Protein AF-A0A2E6TYT2-F1 (afdb_monomer_lite)

Secondary structure (DSSP, 8-state):
---PPPSSHHHHHHHHHTT--BTB-HHHHTB-TTS-B--S----GGGHHHHHHHHHHHHT----PPP-TT------GGGG--HHHHHHHHHHTHHHHHHHT--TT-

Sequence (106 aa):
MHNPAPTAFSDWIKKVQARGPLYGQIYNQCLDDKNQYAIDSIIRFEYMQKDFNVACDKIGIPRQQLPHANATKHKHYTEYYNYETHEIVAEKYAKDIEYFGYEFGD

pLDDT: mean 85.5, std 13.94, range [31.92, 97.94]

Structure (mmCIF, N/CA/C/O backbone):
data_AF-A0A2E6TYT2-F1
#
_entry.id   AF-A0A2E6TYT2-F1
#
loop_
_atom_site.group_PDB
_atom_site.id
_atom_site.type_symbol
_atom_site.label_atom_id
_atom_site.label_alt_id
_atom_site.label_comp_id
_atom_site.label_asym_id
_atom_site.label_entity_id
_atom_site.label_seq_id
_atom_site.pdbx_PDB_ins_code
_atom_site.Cartn_x
_atom_site.Cartn_y
_atom_site.Cartn_z
_atom_site.occupancy
_atom_site.B_iso_or_equiv
_atom_site.auth_seq_id
_atom_site.auth_comp_id
_atom_site.auth_asym_id
_atom_site.auth_atom_id
_atom_site.pdbx_PDB_model_num
ATOM 1 N N . MET A 1 1 ? 35.042 -3.694 -1.289 1.00 34.03 1 MET A N 1
ATOM 2 C CA . MET A 1 1 ? 34.250 -4.034 -2.492 1.00 34.03 1 MET A CA 1
ATOM 3 C C . MET A 1 1 ? 32.936 -3.271 -2.417 1.00 34.03 1 MET A C 1
ATOM 5 O O . MET A 1 1 ? 32.047 -3.660 -1.673 1.00 34.03 1 MET A O 1
ATOM 9 N N . HIS A 1 2 ? 32.875 -2.114 -3.072 1.00 31.92 2 HIS A N 1
ATOM 10 C CA . HIS A 1 2 ? 31.706 -1.235 -3.084 1.00 31.92 2 HIS A CA 1
ATOM 11 C C . HIS A 1 2 ? 30.797 -1.713 -4.221 1.00 31.92 2 HIS A C 1
ATOM 13 O O . HIS A 1 2 ? 31.205 -1.677 -5.377 1.00 31.92 2 HIS A O 1
ATOM 19 N N . ASN A 1 3 ? 29.631 -2.268 -3.900 1.00 35.34 3 ASN A N 1
ATOM 20 C CA . ASN A 1 3 ? 28.672 -2.704 -4.913 1.00 35.34 3 ASN A CA 1
ATOM 21 C C . ASN A 1 3 ? 27.966 -1.442 -5.441 1.00 35.34 3 ASN A C 1
ATOM 23 O O . ASN A 1 3 ? 27.279 -0.808 -4.636 1.00 35.34 3 ASN A O 1
ATOM 27 N N . PRO A 1 4 ? 28.152 -1.021 -6.707 1.00 40.47 4 PRO A N 1
ATOM 28 C CA . PRO A 1 4 ? 27.524 0.199 -7.198 1.00 40.47 4 PRO A CA 1
ATOM 29 C C . PRO A 1 4 ? 25.996 0.078 -7.118 1.00 40.47 4 PRO A C 1
ATOM 31 O O . PRO A 1 4 ? 25.421 -1.007 -7.268 1.00 40.47 4 PRO A O 1
ATOM 34 N N . ALA A 1 5 ? 25.337 1.196 -6.816 1.00 41.62 5 ALA A N 1
ATOM 35 C CA . ALA A 1 5 ? 23.884 1.282 -6.832 1.00 41.62 5 ALA A CA 1
ATOM 36 C C . ALA A 1 5 ? 23.360 0.917 -8.239 1.00 41.62 5 ALA A C 1
ATOM 38 O O . ALA A 1 5 ? 23.962 1.350 -9.222 1.00 41.62 5 ALA A O 1
ATOM 39 N N . PRO A 1 6 ? 22.280 0.123 -8.367 1.00 51.25 6 PRO A N 1
ATOM 40 C CA . PRO A 1 6 ? 21.678 -0.153 -9.669 1.00 51.25 6 PRO A CA 1
ATOM 41 C C . PRO A 1 6 ? 21.178 1.163 -10.278 1.00 51.25 6 PRO A C 1
ATOM 43 O O . PRO A 1 6 ? 20.380 1.866 -9.664 1.00 51.25 6 PRO A O 1
ATOM 46 N N . THR A 1 7 ? 21.686 1.519 -11.457 1.00 63.12 7 THR A N 1
ATOM 47 C CA . THR A 1 7 ? 21.409 2.802 -12.123 1.00 63.12 7 THR A CA 1
ATOM 48 C C . THR A 1 7 ? 20.058 2.841 -12.846 1.00 63.12 7 THR A C 1
ATOM 50 O O . THR A 1 7 ? 19.613 3.923 -13.215 1.00 63.12 7 THR A O 1
ATOM 53 N N . ALA A 1 8 ? 19.371 1.705 -13.007 1.00 79.38 8 ALA A N 1
ATOM 54 C CA . ALA A 1 8 ? 18.028 1.625 -13.582 1.00 79.38 8 ALA A CA 1
ATOM 55 C C . ALA A 1 8 ? 17.076 0.803 -12.693 1.00 79.38 8 ALA A C 1
ATOM 57 O O . ALA A 1 8 ? 17.474 -0.203 -12.103 1.00 79.38 8 ALA A O 1
ATOM 58 N N . PHE A 1 9 ? 15.799 1.205 -12.628 1.00 81.75 9 PHE A N 1
ATOM 59 C CA . PHE A 1 9 ? 14.742 0.486 -11.897 1.00 81.75 9 PHE A CA 1
ATOM 60 C C . PHE A 1 9 ? 14.667 -0.998 -12.299 1.00 81.75 9 PHE A C 1
ATOM 62 O O . PHE A 1 9 ? 14.547 -1.866 -11.438 1.00 81.75 9 PHE A O 1
ATOM 69 N N . SER A 1 10 ? 14.856 -1.308 -13.584 1.00 83.06 10 SER A N 1
ATOM 70 C CA . SER A 1 10 ? 14.895 -2.685 -14.091 1.00 83.06 10 SER A CA 1
ATOM 71 C C . SER A 1 10 ? 16.041 -3.516 -13.506 1.00 83.06 10 SER A C 1
ATOM 73 O O . SER A 1 10 ? 15.827 -4.668 -13.130 1.00 83.06 10 SER A O 1
ATOM 75 N N . ASP A 1 11 ? 17.238 -2.940 -13.362 1.00 83.88 11 ASP A N 1
ATOM 76 C CA . ASP A 1 11 ? 18.386 -3.630 -12.753 1.00 83.88 11 ASP A CA 1
ATOM 77 C C . ASP A 1 11 ? 18.138 -3.894 -11.269 1.00 83.88 11 ASP A C 1
ATOM 79 O O . ASP A 1 11 ? 18.500 -4.947 -10.733 1.00 83.88 11 ASP A O 1
ATOM 83 N N . TRP A 1 12 ? 17.487 -2.941 -10.596 1.00 83.62 12 TRP A N 1
ATOM 84 C CA . TRP A 1 12 ? 17.069 -3.112 -9.214 1.00 83.62 12 TRP A CA 1
ATOM 85 C C . TRP A 1 12 ? 16.051 -4.248 -9.080 1.00 83.62 12 TRP A C 1
ATOM 87 O O . TRP A 1 12 ? 16.291 -5.143 -8.270 1.00 83.62 12 TRP A O 1
ATOM 97 N N . ILE A 1 13 ? 14.994 -4.278 -9.904 1.00 85.25 13 ILE A N 1
ATOM 98 C CA . ILE A 1 13 ? 13.970 -5.340 -9.911 1.00 85.25 13 ILE A CA 1
ATOM 99 C C . ILE A 1 13 ? 14.609 -6.722 -10.088 1.00 85.25 13 ILE A C 1
ATOM 101 O O . ILE A 1 13 ? 14.387 -7.611 -9.262 1.00 85.25 13 ILE A O 1
ATOM 105 N N . LYS A 1 14 ? 15.487 -6.886 -11.085 1.00 81.44 14 LYS A N 1
ATOM 106 C CA . LYS A 1 14 ? 16.198 -8.153 -11.340 1.00 81.44 14 LYS A CA 1
ATOM 107 C C . LYS A 1 14 ? 17.068 -8.574 -10.151 1.00 81.44 14 LYS A C 1
ATOM 109 O O . LYS A 1 14 ? 17.103 -9.746 -9.780 1.00 81.44 14 LYS A O 1
ATOM 114 N N . LYS A 1 15 ? 17.729 -7.616 -9.492 1.00 80.62 15 LYS A N 1
ATOM 115 C CA . LYS A 1 15 ? 18.555 -7.868 -8.299 1.00 80.62 15 LYS A CA 1
ATOM 116 C C . LYS A 1 15 ? 17.727 -8.270 -7.075 1.00 80.62 15 LYS A C 1
ATOM 118 O O . LYS A 1 15 ? 18.158 -9.138 -6.314 1.00 80.62 15 LYS A O 1
ATOM 123 N N . VAL A 1 16 ? 16.577 -7.635 -6.842 1.00 77.25 16 VAL A N 1
ATOM 124 C CA . VAL A 1 16 ? 15.735 -7.911 -5.661 1.00 77.25 16 VAL A CA 1
ATOM 125 C C . VAL A 1 16 ? 14.809 -9.109 -5.852 1.00 77.25 16 VAL A C 1
ATOM 127 O O . VAL A 1 16 ? 14.358 -9.690 -4.864 1.00 77.25 16 VAL A O 1
ATOM 130 N N . GLN A 1 17 ? 14.552 -9.539 -7.091 1.00 72.94 17 GLN A N 1
ATOM 131 C CA . GLN A 1 17 ? 13.802 -10.766 -7.360 1.00 72.94 17 GLN A CA 1
ATOM 132 C C . GLN A 1 17 ? 14.441 -11.973 -6.660 1.00 72.94 17 GLN A C 1
ATOM 134 O O . GLN A 1 17 ? 13.736 -12.704 -5.967 1.00 72.94 17 GLN A O 1
ATOM 139 N N . ALA A 1 18 ? 15.772 -12.089 -6.716 1.00 69.50 18 ALA A N 1
ATOM 140 C CA . ALA A 1 18 ? 16.536 -13.204 -6.153 1.00 69.50 18 ALA A CA 1
ATOM 141 C C . ALA A 1 18 ? 16.522 -13.304 -4.615 1.00 69.50 18 ALA A C 1
ATOM 143 O O . ALA A 1 18 ? 16.868 -14.348 -4.071 1.00 69.50 18 ALA A O 1
ATOM 144 N N . ARG A 1 19 ? 16.162 -12.233 -3.895 1.00 66.88 19 ARG A N 1
ATOM 145 C CA . ARG A 1 19 ? 16.221 -12.186 -2.419 1.00 66.88 19 ARG A CA 1
ATOM 146 C C . ARG A 1 19 ? 14.881 -12.457 -1.733 1.00 66.88 19 ARG A C 1
ATOM 148 O O . ARG A 1 19 ? 14.841 -12.504 -0.509 1.00 66.88 19 ARG A O 1
ATOM 155 N N . GLY A 1 20 ? 13.801 -12.629 -2.502 1.00 64.44 20 GLY A N 1
ATOM 156 C CA . GLY A 1 20 ? 12.441 -12.576 -1.961 1.00 64.44 20 GLY A CA 1
ATOM 157 C C . GLY A 1 20 ? 12.094 -11.176 -1.418 1.00 64.44 20 GLY A C 1
ATOM 158 O O . GLY A 1 20 ? 12.943 -10.282 -1.397 1.00 64.44 20 GLY A O 1
ATOM 159 N N . PRO A 1 21 ? 10.830 -10.907 -1.068 1.00 66.94 21 PRO A N 1
ATOM 160 C CA . PRO A 1 21 ? 10.477 -9.684 -0.350 1.00 66.94 21 PRO A CA 1
ATOM 161 C C . PRO A 1 21 ? 11.082 -9.695 1.067 1.00 66.94 21 PRO A C 1
ATOM 163 O O . PRO A 1 21 ? 11.034 -10.715 1.749 1.00 66.94 21 PRO A O 1
ATOM 166 N N . LEU A 1 22 ? 11.617 -8.550 1.516 1.00 58.53 22 LEU A N 1
ATOM 167 C CA . LEU A 1 22 ? 12.268 -8.373 2.831 1.00 58.53 22 LEU A CA 1
ATOM 168 C C . LEU A 1 22 ? 11.406 -8.833 4.022 1.00 58.53 22 LEU A C 1
ATOM 170 O O . LEU A 1 22 ? 11.959 -9.244 5.036 1.00 58.53 22 LEU A O 1
ATOM 174 N N . TYR A 1 23 ? 10.078 -8.783 3.885 1.00 61.31 23 TYR A N 1
ATOM 175 C CA . TYR A 1 23 ? 9.113 -9.107 4.939 1.00 61.31 23 TYR A CA 1
ATOM 176 C C . TYR A 1 23 ? 8.041 -10.122 4.501 1.00 61.31 23 TYR A C 1
ATOM 178 O O . TYR A 1 23 ? 6.968 -10.180 5.098 1.00 61.31 23 TYR A O 1
ATOM 186 N N . GLY A 1 24 ? 8.288 -10.910 3.447 1.00 73.00 24 GLY A N 1
ATOM 187 C CA . GLY A 1 24 ? 7.222 -11.721 2.841 1.00 73.00 24 GLY A CA 1
ATOM 188 C C . GLY A 1 24 ? 6.241 -10.879 2.007 1.00 73.00 24 GLY A C 1
ATOM 189 O O . GLY A 1 24 ? 6.405 -9.667 1.875 1.00 73.00 24 GLY A O 1
ATOM 190 N N . GLN A 1 25 ? 5.250 -11.535 1.399 1.00 82.94 25 GLN A N 1
ATOM 191 C CA . GLN A 1 25 ? 4.096 -10.856 0.790 1.00 82.94 25 GLN A CA 1
ATOM 192 C C . GLN A 1 25 ? 3.233 -10.229 1.893 1.00 82.94 25 GLN A C 1
ATOM 194 O O . GLN A 1 25 ? 3.076 -10.837 2.956 1.00 82.94 25 GLN A O 1
ATOM 199 N N . ILE A 1 26 ? 2.695 -9.029 1.658 1.00 85.81 26 ILE A N 1
ATOM 200 C CA . ILE A 1 26 ? 1.938 -8.274 2.675 1.00 85.81 26 ILE A CA 1
ATOM 201 C C . ILE A 1 26 ? 0.672 -9.039 3.070 1.00 85.81 26 ILE A C 1
ATOM 203 O O . ILE A 1 26 ? 0.334 -9.089 4.248 1.00 85.81 26 ILE A O 1
ATOM 207 N N . TYR A 1 27 ? 0.040 -9.723 2.117 1.00 88.31 27 TYR A N 1
ATOM 208 C CA . TYR A 1 27 ? -1.061 -10.655 2.327 1.00 88.31 27 TYR A CA 1
ATOM 209 C C . TYR A 1 27 ? -0.798 -11.620 3.490 1.00 88.31 27 TYR A C 1
ATOM 211 O O . TYR A 1 27 ? -1.660 -11.796 4.345 1.00 88.31 27 TYR A O 1
ATOM 219 N N . ASN A 1 28 ? 0.412 -12.184 3.588 1.00 87.38 28 ASN A N 1
ATO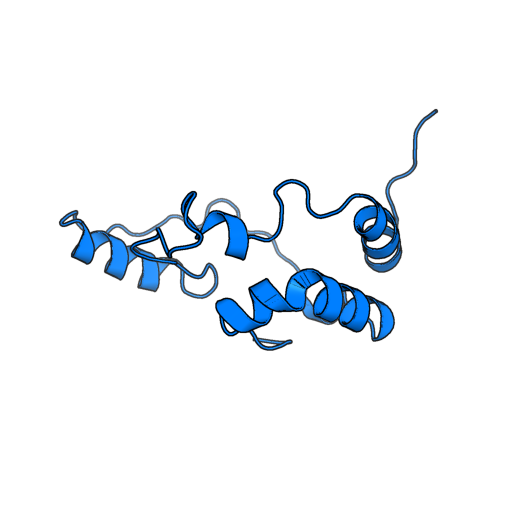M 220 C CA . ASN A 1 28 ? 0.743 -13.123 4.663 1.00 87.38 28 ASN A CA 1
ATOM 221 C C . ASN A 1 28 ? 0.777 -12.446 6.041 1.00 87.38 28 ASN A C 1
ATOM 223 O O . ASN A 1 28 ? 0.545 -13.107 7.044 1.00 87.38 28 ASN A O 1
ATOM 227 N N . GLN A 1 29 ? 1.061 -11.143 6.106 1.00 87.12 29 GLN A N 1
ATOM 228 C CA . GLN A 1 29 ? 1.036 -10.376 7.357 1.00 87.12 29 GLN A CA 1
ATOM 229 C C . GLN A 1 29 ? -0.393 -10.052 7.808 1.00 87.12 29 GLN A C 1
ATOM 231 O O . GLN A 1 29 ? -0.600 -9.656 8.951 1.00 87.12 29 GLN A O 1
ATOM 236 N N . CYS A 1 30 ? -1.380 -10.214 6.923 1.00 90.44 30 CYS A N 1
ATOM 237 C CA . CYS A 1 30 ? -2.789 -10.061 7.264 1.00 90.44 30 CYS A CA 1
ATOM 238 C C . CYS A 1 30 ? -3.406 -11.335 7.858 1.00 90.44 30 CYS A C 1
ATOM 240 O O . CYS A 1 30 ? -4.593 -11.318 8.188 1.00 90.44 30 CYS A O 1
ATOM 242 N N . LEU A 1 31 ? -2.638 -12.423 7.967 1.00 91.06 31 LEU A N 1
ATOM 243 C CA . LEU A 1 31 ? -3.104 -13.723 8.434 1.00 91.06 31 LEU A CA 1
ATOM 244 C C . LEU A 1 31 ? -2.573 -14.046 9.838 1.00 91.06 31 LEU A C 1
ATOM 246 O O . LEU A 1 31 ? -1.448 -13.689 10.181 1.00 91.06 31 LEU A O 1
ATOM 250 N N . ASP A 1 32 ? -3.374 -14.751 10.634 1.00 91.06 32 ASP A N 1
ATOM 251 C CA . ASP A 1 32 ? -2.940 -15.379 11.884 1.00 91.06 32 ASP A CA 1
ATOM 252 C C . ASP A 1 32 ? -2.235 -16.732 11.644 1.00 91.06 32 ASP A C 1
ATOM 254 O O . ASP A 1 32 ? -2.136 -17.228 10.519 1.00 91.06 32 ASP A O 1
ATOM 258 N N . ASP A 1 33 ? -1.802 -17.385 12.728 1.00 91.50 33 ASP A N 1
ATOM 259 C CA . ASP A 1 33 ? -1.144 -18.703 12.692 1.00 91.50 33 ASP A CA 1
ATOM 260 C C . ASP A 1 33 ? -2.028 -19.832 12.115 1.00 91.50 33 ASP A C 1
ATOM 262 O O . ASP A 1 33 ? -1.545 -20.934 11.841 1.00 91.50 33 ASP A O 1
ATOM 266 N N . LYS A 1 34 ? -3.333 -19.590 11.939 1.00 92.50 34 LYS A N 1
ATOM 267 C CA . LYS A 1 34 ? -4.307 -20.518 11.345 1.00 92.50 34 LYS A CA 1
ATOM 268 C C . LYS A 1 34 ? -4.657 -20.147 9.901 1.00 92.50 34 LYS A C 1
ATOM 270 O O . LYS A 1 34 ? -5.561 -20.764 9.333 1.00 92.50 34 LYS A O 1
ATOM 275 N N . ASN A 1 35 ? -3.946 -19.191 9.301 1.00 86.69 35 ASN A N 1
ATOM 276 C CA . ASN A 1 35 ? -4.232 -18.616 7.987 1.00 86.69 35 ASN A CA 1
ATOM 277 C C . ASN A 1 35 ? -5.617 -17.947 7.893 1.00 86.69 35 ASN A C 1
ATOM 279 O O . ASN A 1 35 ? -6.263 -17.996 6.845 1.00 86.69 35 ASN A O 1
ATOM 283 N N . GLN A 1 36 ? -6.094 -17.342 8.982 1.00 89.81 36 GLN A N 1
ATOM 284 C CA . GLN A 1 36 ? -7.325 -16.549 9.016 1.00 89.81 36 GLN A CA 1
ATOM 285 C C . GLN A 1 36 ? -7.006 -15.057 9.031 1.00 89.81 36 GLN A C 1
ATOM 287 O O . GLN A 1 36 ? -6.000 -14.640 9.596 1.00 89.81 36 GLN A O 1
ATOM 292 N N . TYR A 1 37 ? -7.874 -14.241 8.434 1.00 89.44 37 TYR A N 1
ATOM 293 C CA . TYR A 1 37 ? -7.691 -12.792 8.419 1.00 89.44 37 TYR A CA 1
ATOM 294 C C . TYR A 1 37 ? -7.714 -12.207 9.834 1.00 89.44 37 TYR A C 1
ATOM 296 O O . TYR A 1 37 ? -8.692 -12.368 10.561 1.00 89.44 37 TYR A O 1
ATOM 304 N N . ALA A 1 38 ? -6.641 -11.500 10.190 1.00 91.00 38 ALA A N 1
ATOM 305 C CA . ALA A 1 38 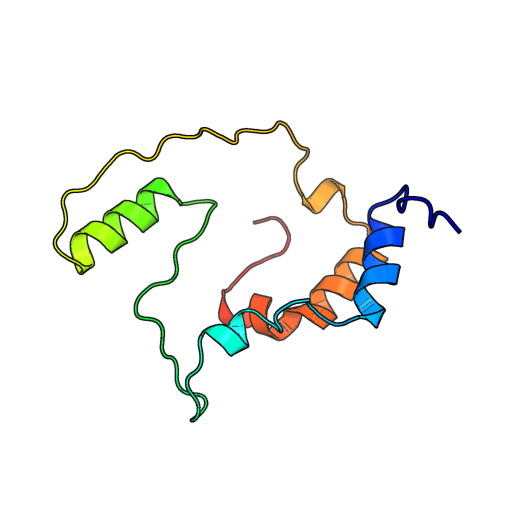? -6.386 -10.973 11.531 1.00 91.00 38 ALA A CA 1
ATOM 306 C C . ALA A 1 38 ? -6.333 -9.434 11.583 1.00 91.00 38 ALA A C 1
ATOM 308 O O . ALA A 1 38 ? -5.816 -8.862 12.541 1.00 91.00 38 ALA A O 1
ATOM 309 N N . ILE A 1 39 ? -6.827 -8.755 10.541 1.00 90.00 39 ILE A N 1
ATOM 310 C CA . ILE A 1 39 ? -6.777 -7.295 10.399 1.00 90.00 39 ILE A CA 1
ATOM 311 C C . ILE A 1 39 ? -8.193 -6.722 10.327 1.00 90.00 39 ILE A C 1
ATOM 313 O O . ILE A 1 39 ? -8.961 -7.063 9.430 1.00 90.00 39 ILE A O 1
ATOM 31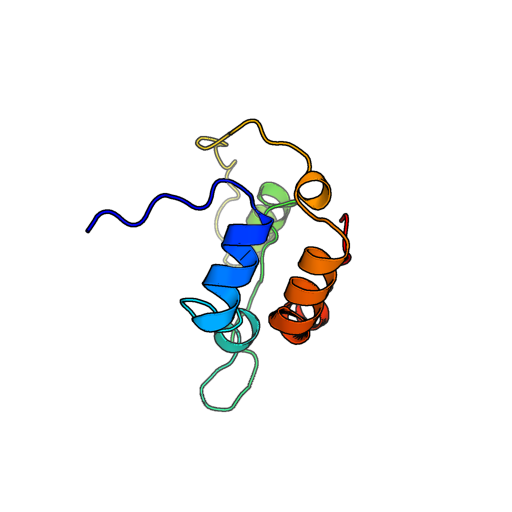7 N N . ASP A 1 40 ? -8.512 -5.787 11.224 1.00 88.31 40 ASP A N 1
ATOM 318 C CA . ASP A 1 40 ? -9.833 -5.144 11.288 1.00 88.31 40 ASP A CA 1
ATOM 319 C C . ASP A 1 40 ? -10.039 -4.052 10.227 1.00 88.31 40 ASP A C 1
ATOM 321 O O . ASP A 1 40 ? -11.171 -3.685 9.890 1.00 88.31 40 ASP A O 1
ATOM 325 N N . SER A 1 41 ? -8.956 -3.434 9.745 1.00 88.75 41 SER A N 1
ATOM 326 C CA . SER A 1 41 ? -8.992 -2.366 8.739 1.00 88.75 41 SER A CA 1
ATOM 327 C C . SER A 1 41 ? -7.671 -2.240 7.988 1.00 88.75 41 SER A C 1
ATOM 329 O O . SER A 1 41 ? -6.604 -2.198 8.592 1.00 88.75 41 SER A O 1
ATOM 331 N N . ILE A 1 42 ? -7.769 -2.111 6.666 1.00 90.88 42 ILE A N 1
ATOM 332 C CA . ILE A 1 42 ? -6.668 -1.767 5.764 1.00 90.88 42 ILE A CA 1
ATOM 333 C C . ILE A 1 42 ? -6.935 -0.351 5.253 1.00 90.88 42 ILE A C 1
ATOM 335 O O . ILE A 1 42 ? -8.068 -0.036 4.888 1.00 90.88 42 ILE A O 1
ATOM 339 N N . ILE A 1 43 ? -5.906 0.494 5.246 1.00 92.44 43 ILE A N 1
ATOM 340 C CA . ILE A 1 43 ? -5.975 1.868 4.735 1.00 92.44 43 ILE A CA 1
ATOM 341 C C . ILE A 1 43 ? -5.078 1.998 3.504 1.00 92.44 43 ILE A C 1
ATOM 343 O O . ILE A 1 43 ? -3.971 1.456 3.488 1.00 92.44 43 ILE A O 1
ATOM 347 N N . ARG A 1 44 ? -5.544 2.714 2.480 1.00 91.81 44 ARG A N 1
ATOM 348 C CA . ARG A 1 44 ? -4.794 2.957 1.242 1.00 91.81 44 ARG A CA 1
ATOM 349 C C . ARG A 1 44 ? -4.100 4.313 1.287 1.00 91.81 44 ARG A C 1
ATOM 351 O O . ARG A 1 44 ? -4.684 5.303 1.733 1.00 91.81 44 ARG A O 1
ATOM 358 N N . PHE A 1 45 ? -2.855 4.384 0.818 1.00 89.94 45 PHE A N 1
ATOM 359 C CA . PHE A 1 45 ? -2.088 5.632 0.864 1.00 89.94 45 PHE A CA 1
ATOM 360 C C . PHE A 1 45 ? -2.682 6.695 -0.070 1.00 89.94 45 PHE A C 1
ATOM 362 O O . PHE A 1 45 ? -2.709 7.880 0.260 1.00 89.94 45 PHE A O 1
ATOM 369 N N . GLU A 1 46 ? -3.251 6.254 -1.187 1.00 90.25 46 GLU A N 1
ATOM 370 C CA . GLU A 1 46 ? -3.940 7.071 -2.188 1.00 90.25 46 GLU A CA 1
ATOM 371 C C . GLU A 1 46 ? -5.196 7.746 -1.606 1.00 90.25 46 GLU A C 1
ATOM 373 O O . GLU A 1 46 ? -5.603 8.821 -2.049 1.00 90.25 46 GLU A O 1
ATOM 378 N N . TYR A 1 47 ? -5.774 7.158 -0.552 1.00 92.44 47 TYR A N 1
ATOM 379 C CA . TYR A 1 47 ? -6.948 7.660 0.165 1.00 92.44 47 TYR A CA 1
ATOM 380 C C . TYR A 1 47 ? -6.654 7.970 1.641 1.00 92.44 47 TYR A C 1
ATOM 382 O O . TYR A 1 47 ? -7.575 8.003 2.458 1.00 92.44 47 TYR A O 1
ATOM 390 N N . MET A 1 48 ? -5.392 8.263 1.983 1.00 93.12 48 MET A N 1
ATOM 391 C CA . MET A 1 48 ? -4.882 8.315 3.362 1.00 93.12 48 MET A CA 1
ATOM 392 C C . MET A 1 48 ? -5.793 9.064 4.344 1.00 93.12 48 MET A C 1
ATOM 394 O O . MET A 1 48 ? -6.199 8.508 5.359 1.00 93.12 48 MET A O 1
ATOM 398 N N . GLN A 1 49 ? -6.158 10.319 4.054 1.00 95.50 49 GLN A N 1
ATOM 399 C CA . GLN A 1 49 ? -6.989 11.108 4.974 1.00 95.50 49 GLN A CA 1
ATOM 400 C C . GLN A 1 49 ? -8.408 10.540 5.121 1.00 95.50 49 GLN A C 1
ATOM 402 O O . GLN A 1 49 ? -8.986 10.578 6.208 1.00 95.50 49 GLN A O 1
ATOM 407 N N . LYS A 1 50 ? -8.985 10.045 4.023 1.00 96.38 50 LYS A N 1
ATOM 408 C CA . LYS A 1 50 ? -10.338 9.484 4.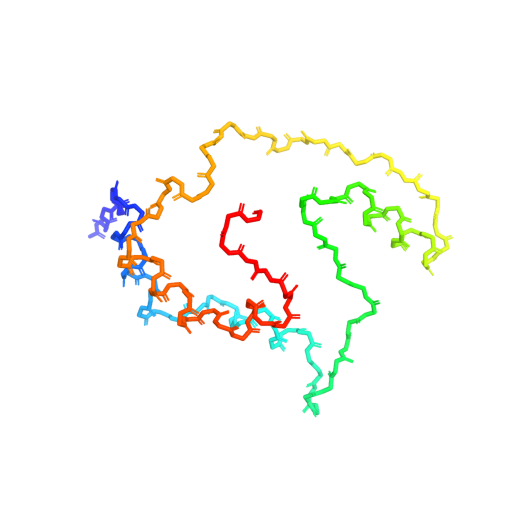003 1.00 96.38 50 LYS A CA 1
ATOM 409 C C . LYS A 1 50 ? -10.381 8.200 4.827 1.00 96.38 50 LYS A C 1
ATOM 411 O O . LYS A 1 50 ? -11.231 8.080 5.706 1.00 96.38 50 LYS A O 1
ATOM 416 N N . ASP A 1 51 ? -9.450 7.288 4.582 1.00 96.12 51 ASP A N 1
ATOM 417 C CA . ASP A 1 51 ? -9.400 5.995 5.260 1.00 96.12 51 ASP A CA 1
ATOM 418 C C . ASP A 1 51 ? -8.997 6.147 6.731 1.00 96.12 51 ASP A C 1
ATOM 420 O O . ASP A 1 51 ? -9.554 5.475 7.599 1.00 96.12 51 ASP A O 1
ATOM 424 N N . PHE A 1 52 ? -8.111 7.099 7.044 1.00 95.81 52 PHE A N 1
ATOM 425 C CA . PHE A 1 52 ? -7.773 7.435 8.425 1.00 95.81 52 PHE A CA 1
ATOM 426 C C . PHE A 1 52 ? -8.991 7.930 9.213 1.00 95.81 52 PHE A C 1
ATOM 428 O O . PHE A 1 52 ? -9.208 7.488 10.337 1.00 95.81 52 PHE A O 1
ATOM 435 N N . ASN A 1 53 ? -9.838 8.778 8.617 1.00 96.62 53 ASN A N 1
ATOM 436 C CA . ASN A 1 53 ? -11.078 9.214 9.264 1.00 96.62 53 ASN A CA 1
ATOM 437 C C . ASN A 1 53 ? -12.003 8.030 9.581 1.00 96.62 53 ASN A C 1
ATOM 439 O O . ASN A 1 53 ? -12.553 7.967 10.678 1.00 96.62 53 ASN A O 1
ATOM 443 N N . VAL A 1 54 ? -12.143 7.082 8.647 1.00 96.25 54 VAL 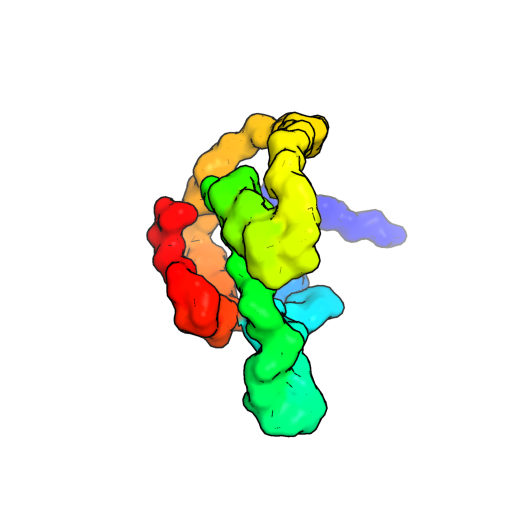A N 1
ATOM 444 C CA . VAL A 1 54 ? -12.932 5.858 8.861 1.00 96.25 54 VAL A CA 1
ATOM 445 C C . VAL A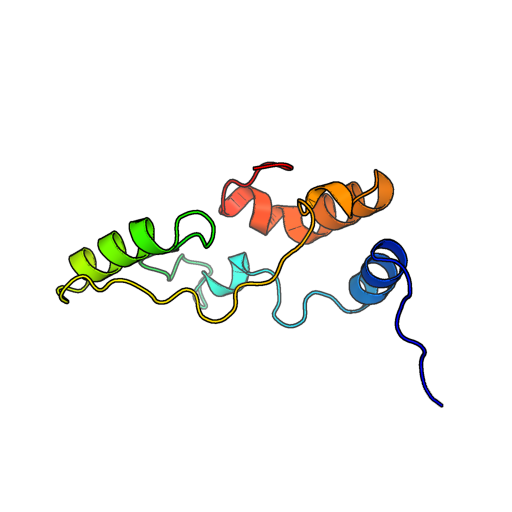 1 54 ? -12.343 5.022 10.000 1.00 96.25 54 VAL A C 1
ATOM 447 O O . VAL A 1 54 ? -13.089 4.514 10.835 1.00 96.25 54 VAL A O 1
ATOM 450 N N . ALA A 1 55 ? -11.016 4.892 10.067 1.00 95.06 55 ALA A N 1
ATOM 451 C CA . ALA A 1 55 ? -10.349 4.186 11.156 1.00 95.06 55 ALA A CA 1
ATOM 452 C C . ALA A 1 55 ? -10.583 4.874 12.513 1.00 95.06 55 ALA A C 1
ATOM 454 O O . ALA A 1 55 ? -10.932 4.192 13.474 1.00 95.06 55 ALA A O 1
ATOM 455 N N . CYS A 1 56 ? -10.474 6.209 12.582 1.00 95.69 56 CYS A N 1
ATOM 456 C CA . CYS A 1 56 ? -10.780 6.991 13.783 1.00 95.69 56 CYS A CA 1
ATOM 457 C C . CYS A 1 56 ? -12.205 6.736 14.285 1.00 95.69 56 CYS A C 1
ATOM 459 O O . CYS A 1 56 ? -12.396 6.486 15.475 1.00 95.69 56 CYS A O 1
ATOM 461 N N . ASP A 1 57 ? -13.183 6.748 13.376 1.00 96.25 57 ASP A N 1
ATOM 462 C CA . ASP A 1 57 ? -14.586 6.501 13.714 1.00 96.25 57 ASP A CA 1
ATOM 463 C C . ASP A 1 57 ? -14.791 5.089 14.279 1.00 96.25 57 ASP A C 1
ATOM 465 O O . ASP A 1 57 ? -15.506 4.918 15.265 1.00 96.25 57 ASP A O 1
ATOM 469 N N . LYS A 1 58 ? -14.137 4.078 13.688 1.00 95.31 58 LYS A N 1
ATOM 470 C CA . LYS A 1 58 ? -14.228 2.681 14.143 1.00 95.31 58 LYS A CA 1
ATOM 471 C C . LYS A 1 58 ? -13.671 2.481 15.551 1.00 95.31 58 LYS A C 1
ATOM 473 O O . LYS A 1 58 ? -14.251 1.722 16.321 1.00 95.31 58 LYS A O 1
ATOM 478 N N . ILE A 1 59 ? -12.561 3.141 15.885 1.00 95.50 59 ILE A N 1
ATOM 479 C CA . ILE A 1 59 ? -11.898 2.992 17.194 1.00 95.50 59 ILE A CA 1
ATOM 480 C C . ILE A 1 59 ? -12.348 4.037 18.228 1.00 95.50 59 ILE A C 1
ATOM 482 O O . ILE A 1 59 ? -11.873 4.019 19.361 1.00 95.50 59 ILE A O 1
ATOM 486 N N . GLY A 1 60 ? -13.257 4.945 17.860 1.00 96.38 60 GLY A N 1
ATOM 487 C CA . GLY A 1 60 ? -13.856 5.921 18.772 1.00 96.38 60 GLY A CA 1
ATOM 488 C C . GLY A 1 60 ? -12.942 7.085 19.163 1.00 96.38 60 GLY A C 1
ATOM 489 O O . GLY A 1 60 ? -13.105 7.638 20.251 1.00 96.38 60 GLY A O 1
ATOM 490 N N . ILE A 1 61 ? -11.990 7.473 18.306 1.00 96.88 61 ILE A N 1
ATOM 491 C CA . ILE A 1 61 ? -11.138 8.654 18.536 1.00 96.88 61 ILE A CA 1
ATOM 492 C C . ILE A 1 61 ? -11.544 9.827 17.634 1.00 96.88 61 ILE A C 1
ATOM 494 O O . ILE A 1 61 ? -12.081 9.614 16.545 1.00 96.88 61 ILE A O 1
ATOM 498 N N . PRO A 1 62 ? -11.266 11.083 18.033 1.00 97.94 62 PRO A N 1
ATOM 499 C CA . PRO A 1 62 ? -11.518 12.233 17.175 1.00 97.94 62 PRO A CA 1
ATOM 500 C C . PRO A 1 62 ? -10.725 12.142 15.869 1.00 97.94 62 PRO A C 1
ATOM 502 O O . PRO A 1 62 ? -9.528 11.851 15.879 1.00 97.94 62 PRO A O 1
ATOM 505 N N . ARG A 1 63 ? -11.380 12.459 14.749 1.00 97.56 63 ARG A N 1
ATOM 506 C CA . ARG A 1 63 ? -10.714 12.613 13.451 1.00 97.56 63 ARG A CA 1
ATOM 507 C C . ARG A 1 63 ? -9.672 13.728 13.527 1.00 97.56 63 ARG A C 1
ATOM 509 O O . ARG A 1 63 ? -9.928 14.785 14.105 1.00 97.56 63 ARG A O 1
ATOM 516 N N . GLN A 1 64 ? -8.520 13.511 12.904 1.00 96.00 64 GLN A N 1
ATOM 517 C CA . GLN A 1 64 ? -7.439 14.492 12.837 1.00 96.00 64 GLN A CA 1
ATOM 518 C C . GLN A 1 64 ? -6.949 14.638 11.400 1.00 96.00 64 GLN A C 1
ATOM 520 O O . GLN A 1 64 ? -6.914 13.671 10.637 1.00 96.00 64 GLN A O 1
ATOM 525 N N . GLN A 1 65 ? -6.557 15.858 11.036 1.00 95.94 65 GLN A N 1
ATOM 526 C CA . GLN A 1 65 ? -5.944 16.114 9.742 1.00 95.94 65 GLN A CA 1
ATOM 527 C C . GLN A 1 65 ? -4.479 15.675 9.781 1.00 95.94 65 GLN A C 1
ATOM 529 O O . GLN A 1 65 ? -3.695 16.185 10.583 1.00 95.94 65 GLN A O 1
ATOM 534 N N . LEU A 1 66 ? -4.108 14.745 8.905 1.00 93.25 66 LEU A N 1
ATOM 535 C CA . LEU A 1 66 ? -2.742 14.249 8.808 1.00 93.25 66 LEU A CA 1
ATOM 536 C C . LEU A 1 66 ? -1.857 15.263 8.060 1.00 93.25 66 LEU A C 1
ATOM 538 O O . LEU A 1 66 ? -2.233 15.721 6.975 1.00 93.25 66 LEU A O 1
ATOM 542 N N . PRO A 1 67 ? -0.674 15.620 8.599 1.00 92.06 67 PRO A N 1
ATOM 543 C CA . PRO A 1 67 ? 0.278 16.468 7.894 1.00 92.06 67 PRO A CA 1
ATOM 544 C C . PRO A 1 67 ? 0.973 15.693 6.766 1.00 92.06 67 PRO A C 1
ATOM 546 O O . PRO A 1 67 ? 1.399 14.553 6.943 1.00 92.06 67 PRO A O 1
ATOM 549 N N . HIS A 1 68 ? 1.172 16.335 5.613 1.00 88.44 68 HIS A N 1
ATOM 550 C CA . HIS A 1 68 ? 1.904 15.751 4.485 1.00 88.44 68 HIS A CA 1
ATOM 551 C C . HIS A 1 68 ? 3.394 16.144 4.523 1.00 88.44 68 HIS A C 1
ATOM 553 O O . HIS A 1 68 ? 3.888 16.877 3.670 1.00 88.44 68 HIS A O 1
ATOM 559 N N . ALA A 1 69 ? 4.106 15.704 5.567 1.00 89.00 69 ALA A N 1
ATOM 560 C CA . ALA A 1 69 ? 5.478 16.148 5.849 1.00 89.00 69 ALA A CA 1
ATOM 561 C C . ALA A 1 69 ? 6.539 15.592 4.875 1.00 89.00 69 ALA A C 1
ATOM 563 O O . ALA A 1 69 ? 7.522 16.268 4.591 1.00 89.00 69 ALA A O 1
ATOM 564 N N . ASN A 1 70 ? 6.330 14.384 4.337 1.00 84.94 70 ASN A N 1
ATOM 565 C CA . ASN A 1 70 ? 7.299 13.669 3.491 1.00 84.94 70 ASN A CA 1
ATOM 566 C C . ASN A 1 70 ? 6.937 13.725 1.998 1.00 84.94 70 ASN A C 1
ATOM 568 O O . ASN A 1 70 ? 7.057 12.738 1.272 1.00 84.94 70 ASN A O 1
ATOM 572 N N . ALA A 1 71 ? 6.465 14.884 1.542 1.00 85.62 71 ALA A N 1
ATOM 573 C CA . ALA A 1 71 ? 6.100 15.101 0.150 1.00 85.62 71 ALA A CA 1
ATOM 574 C C . ALA A 1 71 ? 7.352 15.116 -0.738 1.00 85.62 71 ALA A C 1
ATOM 576 O O . ALA A 1 71 ? 8.226 15.969 -0.577 1.00 85.62 71 ALA A O 1
ATOM 577 N N . THR A 1 72 ? 7.432 14.213 -1.712 1.00 88.19 72 THR A N 1
ATOM 578 C CA . THR A 1 72 ? 8.482 14.247 -2.739 1.00 88.19 72 THR A CA 1
ATOM 579 C C . THR A 1 72 ? 7.851 14.311 -4.118 1.00 88.19 72 THR A C 1
ATOM 581 O O . THR A 1 72 ? 6.800 13.721 -4.359 1.00 88.19 72 THR A O 1
ATOM 584 N N . LYS A 1 73 ? 8.486 15.037 -5.043 1.00 87.00 73 LYS A N 1
ATOM 585 C CA . LYS A 1 73 ? 8.075 15.029 -6.449 1.00 87.00 73 LYS A CA 1
ATOM 586 C C . LYS A 1 73 ? 8.645 13.788 -7.120 1.00 87.00 73 LYS A C 1
ATOM 588 O O . LYS A 1 73 ? 9.857 13.591 -7.114 1.00 87.00 73 LYS A O 1
ATOM 593 N N . HIS A 1 74 ? 7.774 12.994 -7.714 1.00 86.75 74 HIS A N 1
ATOM 594 C CA . HIS A 1 74 ? 8.123 11.796 -8.460 1.00 86.75 74 HIS A CA 1
ATOM 595 C C . HIS A 1 74 ? 7.212 11.678 -9.685 1.00 86.75 74 HIS A C 1
ATOM 597 O O . HIS A 1 74 ? 6.173 12.335 -9.767 1.00 86.75 74 HIS A O 1
ATOM 603 N N . LYS A 1 75 ? 7.656 10.889 -10.662 1.00 88.62 75 LYS A N 1
ATOM 604 C CA . LYS A 1 75 ? 6.852 10.518 -11.830 1.00 88.62 75 LYS A CA 1
ATOM 605 C C . LYS A 1 75 ? 5.729 9.580 -11.404 1.00 88.62 75 LYS A C 1
ATOM 607 O O . LYS A 1 75 ? 5.826 8.967 -10.337 1.00 88.62 75 LYS A O 1
ATOM 612 N N . HIS A 1 76 ? 4.708 9.429 -12.244 1.00 89.06 76 HIS A N 1
ATOM 613 C CA . HIS A 1 76 ? 3.731 8.370 -12.010 1.00 89.06 76 HIS A CA 1
ATOM 614 C C . HIS A 1 76 ? 4.463 7.024 -11.988 1.00 89.06 76 HIS A C 1
ATOM 616 O O . HIS A 1 76 ? 5.365 6.810 -12.800 1.00 89.06 76 HIS A O 1
ATOM 622 N N . TYR A 1 77 ? 4.137 6.129 -11.050 1.00 89.31 77 TYR A N 1
ATOM 623 C CA . TYR A 1 77 ? 4.975 4.947 -10.828 1.00 89.31 77 TYR A CA 1
ATOM 624 C C . TYR A 1 77 ? 5.067 4.057 -12.073 1.00 89.31 77 TYR A C 1
ATOM 626 O O . TYR A 1 77 ? 6.107 3.448 -12.316 1.00 89.31 77 TYR A O 1
ATOM 634 N N . THR A 1 78 ? 4.013 4.031 -12.896 1.00 91.25 78 THR A N 1
ATOM 635 C CA . THR A 1 78 ? 3.982 3.281 -14.158 1.00 91.25 78 THR A CA 1
ATOM 636 C C . THR A 1 78 ? 5.068 3.728 -15.138 1.00 91.25 78 THR A C 1
ATOM 638 O O . THR A 1 78 ? 5.539 2.907 -15.916 1.00 91.25 78 THR A O 1
ATOM 641 N N . GLU A 1 79 ? 5.548 4.976 -15.064 1.00 91.38 79 GLU A N 1
ATOM 642 C CA . GLU A 1 79 ? 6.642 5.475 -15.911 1.00 91.38 79 GLU A CA 1
ATOM 643 C C . GLU A 1 79 ? 7.991 4.798 -15.621 1.00 91.38 79 GLU A C 1
ATOM 645 O O . GLU A 1 79 ? 8.913 4.898 -16.432 1.00 91.38 79 GLU A O 1
ATOM 650 N N . TYR A 1 80 ? 8.141 4.137 -14.470 1.00 89.50 80 TYR A N 1
ATOM 651 C CA . TYR A 1 80 ? 9.352 3.378 -14.151 1.00 89.50 80 TYR A CA 1
ATOM 652 C C . TYR A 1 80 ? 9.327 1.966 -14.746 1.00 89.50 80 TYR A C 1
ATOM 654 O O . TYR A 1 80 ? 10.383 1.345 -14.868 1.00 89.50 80 TYR A O 1
ATOM 662 N N . TYR A 1 81 ? 8.152 1.461 -15.128 1.00 89.75 81 TYR A N 1
ATOM 663 C CA . TYR A 1 81 ? 7.981 0.103 -15.626 1.00 89.75 81 TYR A CA 1
ATOM 664 C C . TYR A 1 81 ? 8.171 0.025 -17.141 1.00 89.75 81 TYR A C 1
ATOM 666 O O . TYR A 1 81 ? 7.685 0.847 -17.913 1.00 89.75 81 TYR A O 1
ATOM 674 N N . ASN A 1 82 ? 8.842 -1.036 -17.568 1.00 90.56 82 ASN A N 1
ATOM 675 C CA . ASN A 1 82 ? 8.710 -1.595 -18.906 1.00 90.56 82 ASN A CA 1
ATOM 676 C C . ASN A 1 82 ? 7.954 -2.935 -18.838 1.00 90.56 82 ASN A C 1
ATOM 678 O O . ASN A 1 82 ? 7.670 -3.434 -17.746 1.00 90.56 82 ASN A O 1
ATOM 682 N N . TYR A 1 83 ? 7.674 -3.526 -20.003 1.00 91.00 83 TYR A N 1
ATOM 683 C CA . TYR A 1 83 ? 6.969 -4.807 -20.112 1.00 91.00 83 TYR A CA 1
ATOM 684 C C . TYR A 1 83 ? 7.607 -5.904 -19.245 1.00 91.00 83 TYR A C 1
ATOM 686 O O . TYR A 1 83 ? 6.929 -6.527 -18.442 1.00 91.00 83 TYR A O 1
ATOM 694 N N . GLU A 1 84 ? 8.928 -6.085 -19.324 1.00 91.31 84 GLU A N 1
ATOM 695 C CA . GLU A 1 84 ? 9.632 -7.124 -18.561 1.00 91.31 84 GLU A CA 1
ATOM 696 C C . GLU A 1 84 ? 9.488 -6.917 -17.045 1.00 91.31 84 GLU A C 1
ATOM 698 O O . GLU A 1 84 ? 9.179 -7.847 -16.306 1.00 91.31 84 GLU A O 1
ATOM 703 N N . THR A 1 85 ? 9.688 -5.689 -16.560 1.00 91.19 85 THR A N 1
ATOM 704 C CA . THR A 1 85 ? 9.576 -5.387 -15.125 1.00 91.19 85 THR A CA 1
ATOM 705 C C . THR A 1 85 ? 8.148 -5.480 -14.608 1.00 91.19 85 THR A C 1
ATOM 707 O O . THR A 1 85 ? 7.960 -5.807 -13.439 1.00 91.19 85 THR A O 1
ATOM 710 N N . HIS A 1 86 ? 7.164 -5.183 -15.461 1.00 92.12 86 HIS A N 1
ATOM 711 C CA . HIS A 1 86 ? 5.749 -5.314 -15.137 1.00 92.12 86 HIS A CA 1
ATOM 712 C C . HIS A 1 86 ? 5.412 -6.776 -14.872 1.00 92.12 86 HIS A C 1
ATOM 714 O O . HIS A 1 86 ? 4.944 -7.088 -13.782 1.00 92.12 86 HIS A O 1
ATOM 720 N N . GLU A 1 87 ? 5.763 -7.668 -15.801 1.00 93.25 87 GLU A N 1
ATOM 721 C CA . GLU A 1 87 ? 5.520 -9.107 -15.657 1.00 93.25 87 GLU A CA 1
ATOM 722 C C . GLU A 1 87 ? 6.202 -9.673 -14.405 1.00 93.25 87 GLU A C 1
ATOM 724 O O . GLU A 1 87 ? 5.570 -10.365 -13.610 1.00 93.25 87 GLU A O 1
ATOM 729 N N . ILE A 1 88 ? 7.465 -9.300 -14.154 1.00 91.06 88 ILE A N 1
ATOM 730 C CA . ILE A 1 88 ? 8.195 -9.754 -12.958 1.00 91.06 88 ILE A CA 1
ATOM 731 C C . ILE A 1 88 ? 7.458 -9.367 -11.667 1.00 91.06 88 ILE A C 1
ATOM 733 O O . ILE A 1 88 ? 7.396 -10.159 -10.722 1.00 91.06 88 ILE A O 1
ATOM 737 N N . VAL A 1 89 ? 6.937 -8.140 -11.587 1.00 90.31 89 VAL A N 1
ATOM 738 C CA . VAL A 1 89 ? 6.214 -7.665 -10.399 1.00 90.31 89 VAL A CA 1
ATOM 739 C C . VAL A 1 89 ? 4.828 -8.301 -10.315 1.00 90.31 89 VAL A C 1
ATOM 741 O O . VAL A 1 89 ? 4.458 -8.748 -9.230 1.00 90.31 89 VAL A O 1
ATOM 744 N N . ALA A 1 90 ? 4.107 -8.410 -11.433 1.00 92.38 90 ALA A N 1
ATOM 745 C CA . ALA A 1 90 ? 2.791 -9.036 -11.502 1.00 92.38 90 ALA A CA 1
ATOM 746 C C . ALA A 1 90 ? 2.835 -10.490 -11.011 1.00 92.38 90 ALA A C 1
ATOM 748 O O . ALA A 1 90 ? 2.062 -10.864 -10.133 1.00 92.38 90 ALA A O 1
ATOM 749 N N . GLU A 1 91 ? 3.795 -11.289 -11.481 1.00 91.31 91 GLU A N 1
ATOM 750 C CA . GLU A 1 91 ? 3.969 -12.674 -11.030 1.00 91.31 91 GLU A CA 1
ATOM 751 C C . GLU A 1 91 ? 4.368 -12.749 -9.552 1.00 91.31 91 GLU A C 1
ATOM 753 O O . GLU A 1 91 ? 3.808 -13.523 -8.771 1.00 91.31 91 GLU A O 1
ATOM 758 N N . LYS A 1 92 ? 5.345 -11.932 -9.138 1.00 88.12 92 LYS A N 1
ATOM 759 C CA . LYS A 1 92 ? 5.903 -11.998 -7.781 1.00 88.12 92 LYS A CA 1
ATOM 760 C C . LYS A 1 92 ? 4.909 -11.550 -6.706 1.00 88.12 92 LYS A C 1
ATOM 762 O O . LYS A 1 92 ? 4.948 -12.078 -5.590 1.00 88.12 92 LYS A O 1
ATOM 767 N N . TYR A 1 93 ? 4.051 -10.586 -7.024 1.00 89.69 93 TYR A N 1
ATOM 768 C CA . TYR A 1 93 ? 3.097 -9.978 -6.096 1.00 89.69 93 TYR A CA 1
ATOM 769 C C . TYR A 1 93 ? 1.639 -10.320 -6.428 1.00 89.69 93 TYR A C 1
ATOM 771 O O . TYR A 1 93 ? 0.741 -9.695 -5.877 1.00 89.69 93 TYR A O 1
ATOM 779 N N . ALA A 1 94 ? 1.389 -11.346 -7.251 1.00 91.94 94 ALA A N 1
ATOM 780 C CA . ALA A 1 94 ? 0.047 -11.748 -7.686 1.00 91.94 94 ALA A CA 1
ATOM 781 C C . ALA A 1 94 ? -0.959 -11.880 -6.530 1.00 91.94 94 ALA A C 1
ATOM 783 O O . ALA A 1 94 ? -2.060 -11.352 -6.616 1.00 91.94 94 ALA A O 1
ATOM 784 N N . LYS A 1 95 ? -0.560 -12.513 -5.415 1.00 90.88 95 LYS A N 1
ATOM 785 C CA . LYS A 1 95 ? -1.433 -12.665 -4.238 1.00 90.88 95 LYS A CA 1
ATOM 786 C C . LYS A 1 95 ? -1.782 -11.337 -3.579 1.00 90.88 95 LYS A C 1
ATOM 788 O O . LYS A 1 95 ? -2.914 -11.155 -3.159 1.00 90.88 95 LYS A O 1
ATOM 793 N N . ASP A 1 96 ? -0.809 -10.433 -3.471 1.00 91.75 96 ASP A N 1
ATOM 794 C CA . ASP A 1 96 ? -1.037 -9.107 -2.899 1.00 91.75 96 ASP A CA 1
ATOM 795 C C . ASP A 1 96 ? -1.967 -8.304 -3.822 1.00 91.75 96 ASP A C 1
ATOM 797 O O . ASP A 1 96 ? -2.953 -7.737 -3.364 1.00 91.75 96 ASP A O 1
ATOM 801 N N . ILE A 1 97 ? -1.697 -8.317 -5.131 1.00 93.25 97 ILE A N 1
ATOM 802 C CA . ILE A 1 97 ? -2.503 -7.629 -6.149 1.00 93.25 97 ILE A CA 1
ATOM 803 C C . ILE A 1 97 ? -3.956 -8.122 -6.122 1.00 93.25 97 ILE A C 1
ATOM 805 O O . ILE A 1 97 ? -4.874 -7.306 -6.046 1.00 93.25 97 ILE A O 1
ATOM 809 N N . GLU A 1 98 ? -4.163 -9.441 -6.125 1.00 93.56 98 GLU A N 1
ATOM 810 C CA . GLU A 1 98 ? -5.490 -10.061 -6.068 1.00 93.56 98 GLU A CA 1
ATOM 811 C C . GLU A 1 98 ? -6.206 -9.739 -4.753 1.00 93.56 98 GLU A C 1
ATOM 813 O O . GLU A 1 98 ? -7.344 -9.272 -4.761 1.00 93.56 98 GLU A O 1
ATOM 818 N N . TYR A 1 99 ? -5.538 -9.951 -3.617 1.00 91.75 99 TYR A N 1
ATOM 819 C CA . TYR A 1 99 ? -6.144 -9.774 -2.301 1.00 91.75 99 TYR A CA 1
ATOM 820 C C . TYR A 1 99 ? -6.543 -8.323 -2.027 1.00 91.75 99 TYR A C 1
ATOM 822 O O . TYR A 1 99 ? -7.624 -8.061 -1.496 1.00 91.75 99 TYR A O 1
ATOM 830 N N . PHE A 1 100 ? -5.677 -7.372 -2.379 1.00 92.12 100 PHE A N 1
ATOM 831 C CA . PHE A 1 100 ? -5.948 -5.959 -2.154 1.00 92.12 100 PHE A CA 1
ATOM 832 C C . PHE A 1 100 ? -6.779 -5.329 -3.273 1.00 92.12 100 PHE A C 1
ATOM 834 O O . PHE A 1 100 ? -7.285 -4.231 -3.056 1.00 92.12 100 PHE A O 1
ATOM 841 N N . GLY A 1 101 ? -6.959 -5.995 -4.418 1.00 93.38 101 GLY A N 1
ATOM 842 C CA . GLY A 1 101 ? -7.716 -5.476 -5.558 1.00 93.38 101 GLY A CA 1
ATOM 843 C C . GLY A 1 101 ? -7.059 -4.230 -6.147 1.00 93.38 101 GLY A C 1
ATOM 844 O O . GLY A 1 101 ? -7.660 -3.153 -6.125 1.00 93.38 101 GLY A O 1
ATOM 845 N N . TYR A 1 102 ? -5.801 -4.365 -6.569 1.00 93.44 102 TYR A N 1
ATOM 846 C CA . TYR A 1 102 ? -5.070 -3.332 -7.309 1.00 93.44 102 TYR A CA 1
ATOM 847 C C . TYR A 1 102 ? -5.057 -3.649 -8.803 1.00 93.44 102 TYR A C 1
ATOM 849 O O . TYR A 1 102 ? -4.854 -4.801 -9.185 1.00 93.44 102 TYR A O 1
ATOM 857 N N . GLU A 1 103 ? -5.177 -2.620 -9.638 1.00 93.25 103 GLU A N 1
ATOM 858 C CA . GLU A 1 103 ? -4.925 -2.713 -11.074 1.00 93.25 103 GLU A CA 1
ATOM 859 C C . GLU A 1 103 ? -3.694 -1.885 -11.459 1.00 93.25 103 GLU A C 1
ATOM 861 O O . GLU A 1 103 ? -3.329 -0.901 -10.810 1.00 93.25 103 GLU A O 1
ATOM 866 N N . PHE A 1 104 ? -2.994 -2.305 -12.514 1.00 92.19 104 PHE A N 1
ATOM 867 C CA . PHE A 1 104 ? -1.815 -1.574 -12.962 1.00 92.19 104 PHE A CA 1
ATOM 868 C C . PHE A 1 104 ? -2.222 -0.222 -13.557 1.00 92.19 104 PHE A C 1
ATOM 870 O O . PHE A 1 104 ? -2.852 -0.161 -14.611 1.00 92.19 104 PHE A O 1
ATOM 877 N N . GLY A 1 105 ? -1.791 0.858 -12.910 1.00 89.56 105 GLY A N 1
ATOM 878 C CA . GLY A 1 105 ? -2.097 2.233 -13.298 1.00 89.56 105 GLY A CA 1
ATOM 879 C C . GLY A 1 105 ? -3.149 2.934 -12.442 1.00 89.56 105 GLY A C 1
ATOM 880 O O . GLY A 1 105 ? -3.359 4.122 -12.685 1.00 89.56 105 GLY A O 1
ATOM 881 N N . ASP A 1 106 ? -3.743 2.242 -11.465 1.00 84.06 106 ASP A N 1
ATOM 882 C CA . ASP A 1 106 ? -4.587 2.851 -10.424 1.00 84.06 106 ASP A CA 1
ATOM 883 C C . ASP A 1 106 ? -3.812 3.813 -9.513 1.00 84.06 106 ASP A C 1
ATOM 885 O O . ASP A 1 106 ? -2.588 3.586 -9.314 1.00 84.06 106 ASP A O 1
#

Radius of gyration: 17.43 Å; chains: 1; bounding box: 49×37×39 Å

Foldseek 3Di:
DDDDDPPAPVVVLVVVLVVAPPVHAVQQVQADPVRDGDDPDDDDPVCRLVRQCVVCVVVVHDRDDDDPPPDDDDDQPCVRDDPVSVVSCCVSRVVVCVVVVDDPPD